Protein AF-A0A0E0N4U9-F1 (afdb_monomer_lite)

Structure (mmCIF, N/CA/C/O backbone):
data_AF-A0A0E0N4U9-F1
#
_entry.id   AF-A0A0E0N4U9-F1
#
loop_
_atom_site.group_PDB
_atom_site.id
_atom_site.type_symbol
_atom_site.label_atom_id
_atom_site.label_alt_id
_atom_site.label_comp_id
_atom_site.label_asym_id
_atom_site.label_entity_id
_atom_site.label_seq_id
_atom_site.pdbx_PDB_ins_code
_atom_site.Cartn_x
_atom_site.Cartn_y
_atom_site.Cartn_z
_atom_site.occupancy
_atom_site.B_iso_or_equiv
_atom_site.auth_seq_id
_atom_site.auth_comp_id
_atom_site.auth_asym_id
_atom_site.auth_atom_id
_atom_site.pdbx_PDB_model_num
ATOM 1 N N . MET A 1 1 ? -15.449 7.174 -15.385 1.00 55.22 1 MET A N 1
ATOM 2 C CA . MET A 1 1 ? -15.914 6.222 -14.358 1.00 55.22 1 MET A CA 1
ATOM 3 C C . MET A 1 1 ? -14.740 5.311 -14.062 1.00 55.22 1 MET A C 1
ATOM 5 O O . MET A 1 1 ? -14.303 4.620 -14.974 1.00 55.22 1 MET A O 1
ATOM 9 N N . SER A 1 2 ? -14.138 5.416 -12.880 1.00 70.56 2 SER A N 1
ATOM 10 C CA . SER A 1 2 ? -13.125 4.457 -12.438 1.00 70.56 2 SER A CA 1
ATOM 11 C C . SER A 1 2 ? -13.824 3.132 -12.132 1.00 70.56 2 SER A C 1
ATOM 13 O O . SER A 1 2 ? -14.872 3.109 -11.492 1.00 70.56 2 SER A O 1
ATOM 15 N N . GLU A 1 3 ? -13.297 2.041 -12.673 1.00 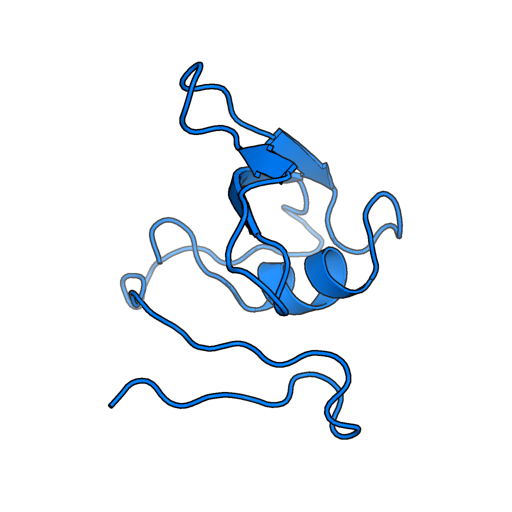84.31 3 GLU A N 1
ATOM 16 C CA . GLU A 1 3 ? -13.847 0.703 -12.479 1.00 84.31 3 GLU A CA 1
ATOM 17 C C . GLU A 1 3 ? -13.332 0.133 -11.154 1.00 84.31 3 GLU A C 1
ATOM 19 O O . GLU A 1 3 ? -12.134 0.214 -10.862 1.00 84.31 3 GLU A O 1
ATOM 24 N N . THR A 1 4 ? -14.243 -0.410 -10.348 1.00 93.25 4 THR A N 1
ATOM 25 C CA . THR A 1 4 ? -13.902 -1.160 -9.138 1.00 93.25 4 THR A CA 1
ATOM 26 C C . THR A 1 4 ? -13.637 -2.610 -9.511 1.00 93.25 4 THR A C 1
ATOM 28 O O . THR A 1 4 ? -14.466 -3.259 -10.143 1.00 93.25 4 THR A O 1
ATOM 31 N N . ILE A 1 5 ? -12.483 -3.114 -9.094 1.00 95.81 5 ILE A N 1
ATOM 32 C CA . ILE A 1 5 ? -11.989 -4.455 -9.379 1.00 95.81 5 ILE A CA 1
ATOM 33 C C . ILE A 1 5 ? -12.053 -5.261 -8.083 1.00 95.81 5 ILE A C 1
ATOM 35 O O . ILE A 1 5 ? -11.522 -4.827 -7.060 1.00 95.81 5 ILE A O 1
ATOM 39 N N . ASP A 1 6 ? -12.683 -6.431 -8.133 1.00 96.69 6 ASP A N 1
ATOM 40 C CA . ASP A 1 6 ? -12.613 -7.420 -7.060 1.00 96.69 6 ASP A CA 1
ATOM 41 C C . ASP A 1 6 ? -11.325 -8.234 -7.209 1.00 96.69 6 ASP A C 1
ATOM 43 O O . ASP A 1 6 ? -11.171 -9.004 -8.159 1.00 96.69 6 ASP A O 1
ATOM 47 N N . LEU A 1 7 ? -10.373 -8.016 -6.302 1.00 96.19 7 LEU A N 1
ATOM 48 C CA . LEU A 1 7 ? -9.052 -8.641 -6.368 1.00 96.19 7 LEU A CA 1
ATOM 49 C C . LEU A 1 7 ? -9.033 -10.061 -5.797 1.00 96.19 7 LEU A C 1
ATOM 51 O O . LEU A 1 7 ? -8.080 -10.798 -6.045 1.00 96.19 7 LEU A O 1
ATOM 55 N N . THR A 1 8 ? -10.054 -10.446 -5.032 1.00 95.62 8 THR A N 1
ATO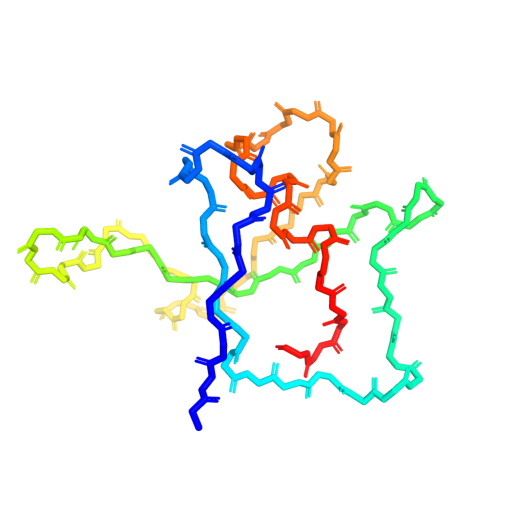M 56 C CA . THR A 1 8 ? -10.138 -11.760 -4.379 1.00 95.62 8 THR A CA 1
ATOM 57 C C . THR A 1 8 ? -11.247 -12.644 -4.942 1.00 95.62 8 THR A C 1
ATOM 59 O O . THR A 1 8 ? -11.211 -13.856 -4.745 1.00 95.62 8 THR A O 1
ATOM 62 N N . GLY A 1 9 ? -12.210 -12.072 -5.669 1.00 96.38 9 GLY A N 1
ATOM 63 C CA . GLY A 1 9 ? -13.361 -12.779 -6.245 1.00 96.38 9 GLY A CA 1
ATOM 64 C C . GLY A 1 9 ? -14.470 -13.097 -5.232 1.00 96.38 9 GLY A C 1
ATOM 65 O O . GLY A 1 9 ? -15.507 -13.647 -5.602 1.00 96.38 9 GLY A O 1
ATOM 66 N N . ASP A 1 10 ? -14.257 -12.757 -3.961 1.00 96.81 10 ASP A N 1
ATOM 67 C CA . ASP A 1 10 ? -15.201 -12.900 -2.849 1.00 96.81 10 ASP A CA 1
ATOM 68 C C . ASP A 1 10 ? -15.705 -11.541 -2.324 1.00 96.81 10 ASP A C 1
ATOM 70 O O . ASP A 1 10 ? -16.480 -11.489 -1.365 1.00 96.81 10 ASP A O 1
ATOM 74 N N . ARG A 1 11 ? -15.313 -10.438 -2.979 1.00 94.62 11 ARG A N 1
ATOM 75 C CA . ARG A 1 11 ? -15.601 -9.040 -2.624 1.00 94.62 11 ARG A CA 1
ATOM 76 C C . ARG A 1 11 ? -15.012 -8.563 -1.296 1.00 94.62 11 ARG A C 1
ATOM 78 O O . ARG A 1 11 ? -15.401 -7.495 -0.824 1.00 94.62 11 ARG A O 1
ATOM 85 N N . CYS A 1 12 ? -14.078 -9.299 -0.692 1.00 95.44 12 CYS A N 1
ATOM 86 C CA . CYS A 1 12 ? -13.403 -8.849 0.525 1.00 95.44 12 CYS A CA 1
ATOM 87 C C . CYS A 1 12 ? -12.367 -7.750 0.257 1.00 95.44 12 CYS A C 1
ATOM 89 O O . CYS A 1 12 ? -12.163 -6.899 1.120 1.00 95.44 12 CYS A O 1
ATOM 91 N N . ILE A 1 13 ? -11.714 -7.750 -0.913 1.00 96.62 13 ILE A N 1
ATOM 92 C CA . ILE A 1 13 ? -10.740 -6.716 -1.290 1.00 96.62 13 ILE A CA 1
ATOM 93 C C . ILE A 1 13 ? -11.125 -6.132 -2.645 1.00 96.62 13 ILE A C 1
ATOM 95 O O . ILE A 1 13 ? -10.915 -6.732 -3.700 1.00 96.62 13 ILE A O 1
ATOM 99 N N . LEU A 1 14 ? -11.661 -4.916 -2.596 1.00 96.31 14 LEU A N 1
ATOM 100 C CA . LEU A 1 14 ? -12.031 -4.136 -3.767 1.00 96.31 14 LEU A CA 1
ATOM 101 C C . LEU A 1 14 ? -11.009 -3.024 -3.988 1.00 96.31 14 LEU A C 1
ATOM 103 O O . LEU A 1 14 ? -10.601 -2.345 -3.046 1.00 96.31 14 LEU A O 1
ATOM 107 N N . LYS A 1 15 ? -10.623 -2.805 -5.243 1.00 96.06 15 LYS A N 1
ATOM 108 C CA . LYS A 1 15 ? -9.708 -1.732 -5.631 1.00 96.06 15 LYS A CA 1
ATOM 109 C C . LYS A 1 15 ? -10.315 -0.890 -6.736 1.00 96.06 15 LYS A C 1
ATOM 111 O O . LYS A 1 15 ? -10.721 -1.410 -7.769 1.00 96.06 15 LYS A O 1
ATOM 116 N N . THR A 1 16 ? -10.282 0.422 -6.556 1.00 95.75 16 THR A N 1
ATOM 117 C CA . THR A 1 16 ? -10.630 1.390 -7.598 1.00 95.75 16 THR A CA 1
ATOM 118 C C . THR A 1 16 ? -9.376 2.167 -7.970 1.00 95.75 16 THR A C 1
ATOM 120 O O . THR A 1 16 ? -8.732 2.763 -7.112 1.00 95.75 16 THR A O 1
ATOM 123 N 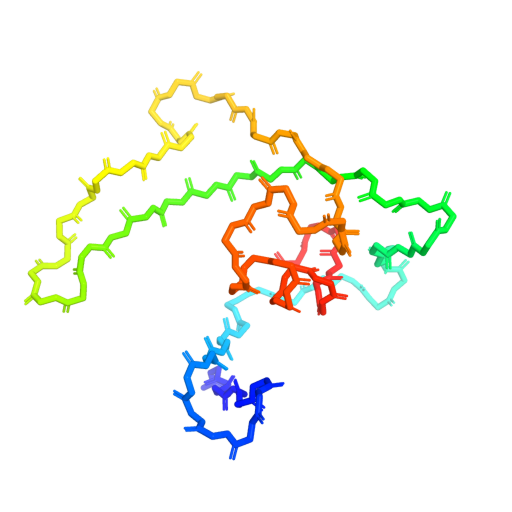N . VAL A 1 17 ? -9.012 2.165 -9.251 1.00 94.00 17 VAL A N 1
ATOM 124 C CA . VAL A 1 17 ? -7.846 2.918 -9.734 1.00 94.00 17 VAL A CA 1
ATOM 125 C C . VAL A 1 17 ? -8.255 4.371 -9.971 1.00 94.00 17 VAL A C 1
ATOM 127 O O . VAL A 1 17 ? -9.026 4.657 -10.889 1.00 94.00 17 VAL A O 1
ATOM 130 N N . ILE A 1 18 ? -7.755 5.282 -9.133 1.00 93.50 18 ILE A N 1
ATOM 131 C CA . ILE A 1 18 ? -8.063 6.722 -9.206 1.00 93.50 18 ILE A CA 1
ATOM 132 C C . ILE A 1 18 ? -7.152 7.423 -10.221 1.00 93.50 18 ILE A C 1
ATOM 134 O O . ILE A 1 18 ? -7.601 8.272 -10.991 1.00 93.50 18 ILE A O 1
ATOM 138 N N . ARG A 1 19 ? -5.881 7.023 -10.274 1.00 92.75 19 ARG A N 1
ATOM 139 C CA . ARG A 1 19 ? -4.879 7.498 -11.227 1.00 92.75 19 ARG A CA 1
ATOM 140 C C . ARG A 1 19 ? -4.240 6.288 -11.890 1.00 92.75 19 ARG A C 1
ATOM 142 O O . ARG A 1 19 ? -4.013 5.287 -11.237 1.00 92.75 19 ARG A O 1
ATOM 149 N N . ARG A 1 20 ? -3.984 6.340 -13.197 1.00 92.00 20 ARG A N 1
ATOM 150 C CA . ARG A 1 20 ? -3.199 5.297 -13.873 1.00 92.00 20 ARG A CA 1
ATOM 151 C C . ARG A 1 20 ? -1.750 5.753 -13.973 1.00 92.00 20 ARG A C 1
ATOM 153 O O . ARG A 1 20 ? -1.498 6.911 -14.314 1.00 92.00 20 ARG A O 1
ATOM 160 N N . ALA A 1 21 ? -0.820 4.844 -13.697 1.00 92.88 21 ALA A N 1
ATOM 161 C CA . ALA A 1 21 ? 0.589 5.062 -13.994 1.00 92.88 21 ALA A CA 1
ATOM 162 C C . ALA A 1 21 ? 0.810 5.144 -15.512 1.00 92.88 21 ALA A C 1
ATOM 164 O O . ALA A 1 21 ? -0.055 4.761 -16.304 1.00 92.88 21 ALA A O 1
ATOM 165 N N . LYS A 1 22 ? 2.001 5.596 -15.914 1.00 93.12 22 LYS A N 1
ATOM 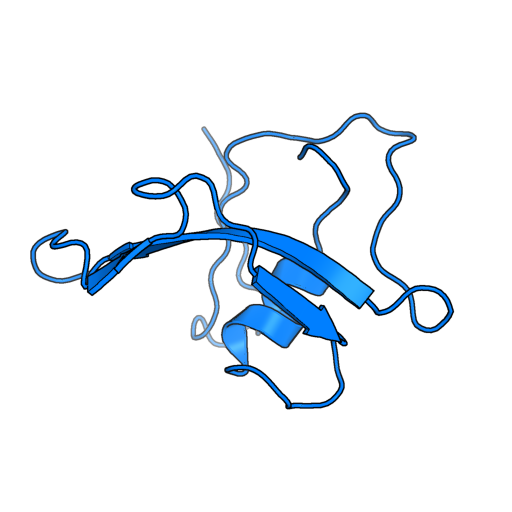166 C CA . LYS A 1 22 ? 2.455 5.453 -17.302 1.00 93.12 22 LYS A CA 1
ATOM 167 C C . LYS A 1 22 ? 2.578 3.971 -17.669 1.00 93.12 22 LYS A C 1
ATOM 169 O O . LYS A 1 22 ? 2.817 3.129 -16.802 1.00 93.12 22 LYS A O 1
ATOM 174 N N . ASP A 1 23 ? 2.443 3.654 -18.952 1.00 90.25 23 ASP A N 1
ATOM 175 C CA . ASP A 1 23 ? 2.450 2.262 -19.418 1.00 90.25 23 ASP A CA 1
ATOM 176 C C . ASP A 1 23 ? 3.771 1.543 -19.105 1.00 90.25 23 ASP A C 1
ATOM 178 O O . ASP A 1 23 ? 3.765 0.372 -18.712 1.00 90.25 23 ASP A O 1
ATOM 182 N N . ASP A 1 24 ? 4.880 2.279 -19.181 1.00 93.38 24 ASP A N 1
ATOM 183 C CA . ASP A 1 24 ? 6.249 1.847 -18.893 1.00 93.38 24 ASP A CA 1
ATOM 184 C C . ASP A 1 24 ? 6.635 1.926 -17.406 1.00 93.38 24 ASP A C 1
ATOM 186 O O . ASP A 1 24 ? 7.770 1.614 -17.049 1.00 93.38 24 ASP A O 1
ATOM 190 N N . ALA A 1 25 ? 5.711 2.320 -16.523 1.00 94.56 25 ALA A N 1
ATOM 191 C CA . ALA A 1 25 ? 5.990 2.397 -15.096 1.00 94.56 25 ALA A CA 1
ATOM 192 C C . ALA A 1 25 ? 6.206 1.007 -14.479 1.00 94.56 25 ALA A C 1
ATOM 194 O O . ALA A 1 25 ? 5.481 0.046 -14.762 1.00 94.56 25 ALA A O 1
ATOM 195 N N . THR A 1 26 ? 7.188 0.938 -13.583 1.00 94.50 26 THR A N 1
ATOM 196 C CA . THR A 1 26 ? 7.576 -0.272 -12.860 1.00 94.50 26 THR A CA 1
ATOM 197 C C . THR A 1 26 ? 6.480 -0.715 -11.891 1.00 94.50 26 THR A C 1
ATOM 199 O O . THR A 1 26 ? 5.905 0.107 -11.175 1.00 94.50 26 THR A O 1
ATOM 202 N N . ALA A 1 27 ? 6.212 -2.019 -11.856 1.00 94.25 27 ALA A N 1
ATOM 203 C CA . ALA A 1 27 ? 5.393 -2.663 -10.833 1.00 94.25 27 ALA A CA 1
ATOM 204 C C . ALA A 1 27 ? 6.296 -3.349 -9.790 1.00 94.25 27 ALA A C 1
ATOM 206 O O . ALA A 1 27 ? 7.411 -3.752 -10.145 1.00 94.25 27 ALA A O 1
ATOM 207 N N . PRO A 1 28 ? 5.830 -3.529 -8.542 1.00 94.31 28 PRO A N 1
ATOM 208 C CA . PRO A 1 28 ? 6.505 -4.392 -7.579 1.00 94.31 28 PRO A CA 1
ATOM 209 C C . PRO A 1 28 ? 6.692 -5.807 -8.142 1.00 94.31 28 PRO A C 1
ATOM 211 O O . PRO A 1 28 ? 5.861 -6.305 -8.907 1.00 94.31 28 PRO A O 1
ATOM 214 N N . SER A 1 29 ? 7.786 -6.463 -7.768 1.00 93.56 29 SER A N 1
ATOM 215 C CA . SER A 1 29 ? 8.102 -7.826 -8.210 1.00 93.56 29 SER A CA 1
ATOM 216 C C . SER A 1 29 ? 8.859 -8.573 -7.125 1.00 93.56 29 SER A C 1
ATOM 218 O O . SER A 1 29 ? 9.412 -7.950 -6.228 1.00 93.56 29 SER A O 1
ATOM 220 N N . ASP A 1 30 ? 8.964 -9.892 -7.243 1.00 90.38 30 ASP A N 1
ATOM 221 C CA . ASP A 1 30 ? 9.692 -10.699 -6.258 1.00 90.38 30 ASP A CA 1
ATOM 222 C C . ASP A 1 30 ? 11.196 -10.325 -6.190 1.00 90.38 30 ASP A C 1
ATOM 224 O O . ASP A 1 30 ? 11.840 -10.514 -5.167 1.00 90.38 30 ASP A O 1
ATOM 228 N N . SER A 1 31 ? 11.767 -9.735 -7.253 1.00 93.75 31 SER A N 1
ATOM 229 C CA . SER A 1 31 ? 13.139 -9.191 -7.254 1.00 93.75 31 SER A CA 1
ATOM 230 C C . SER A 1 31 ? 13.259 -7.744 -6.754 1.00 93.75 31 SER A C 1
ATOM 232 O O . SER A 1 31 ? 14.368 -7.267 -6.526 1.00 93.75 31 SER A O 1
ATOM 234 N N . LEU A 1 32 ? 12.138 -7.028 -6.636 1.00 92.38 32 LEU A N 1
ATOM 235 C CA . LEU A 1 32 ? 12.041 -5.654 -6.129 1.00 92.38 32 LEU A CA 1
ATOM 236 C C . LEU A 1 32 ? 10.777 -5.533 -5.254 1.00 92.38 32 LEU A C 1
ATOM 238 O O . LEU A 1 32 ? 9.793 -4.926 -5.695 1.00 92.38 32 LEU A O 1
ATOM 242 N N . PRO A 1 33 ? 10.762 -6.171 -4.066 1.00 94.50 33 PRO A N 1
ATOM 243 C CA . PRO A 1 33 ? 9.547 -6.296 -3.261 1.00 94.50 33 PRO A CA 1
ATOM 244 C C . PRO A 1 33 ? 9.339 -5.124 -2.291 1.00 94.50 33 PRO A C 1
ATOM 246 O O . PRO A 1 33 ? 8.241 -4.950 -1.766 1.00 94.50 33 PRO A O 1
ATOM 249 N N . ILE A 1 34 ? 10.370 -4.310 -2.0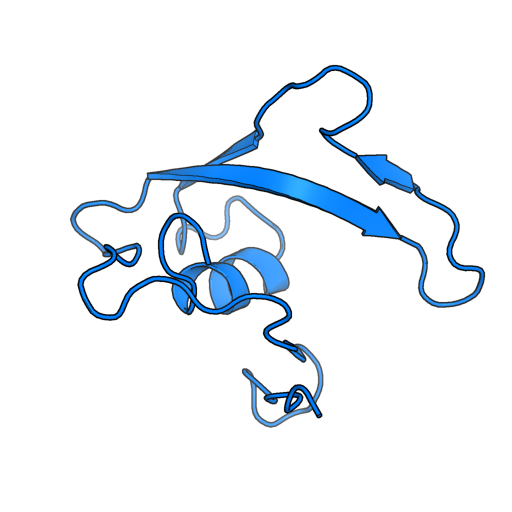51 1.00 95.88 34 ILE A N 1
ATOM 250 C CA . ILE A 1 34 ? 10.281 -3.146 -1.165 1.00 95.88 34 ILE A CA 1
ATOM 251 C C . ILE A 1 34 ? 9.564 -2.011 -1.895 1.00 95.88 34 ILE A C 1
ATOM 253 O O . ILE A 1 34 ? 9.958 -1.621 -2.998 1.00 95.88 34 ILE A O 1
ATOM 257 N N . VAL A 1 35 ? 8.524 -1.474 -1.262 1.00 95.94 35 VAL A N 1
ATOM 258 C CA . VAL A 1 35 ? 7.732 -0.354 -1.773 1.00 95.94 35 VAL A CA 1
ATOM 259 C C . VAL A 1 35 ? 7.647 0.757 -0.735 1.00 95.94 35 VAL A C 1
ATOM 261 O O . VAL A 1 35 ? 7.521 0.487 0.457 1.00 95.94 35 VAL A O 1
ATOM 264 N N . ASP A 1 36 ? 7.655 1.996 -1.220 1.00 96.62 36 ASP A N 1
ATOM 265 C CA . ASP A 1 36 ? 7.370 3.193 -0.434 1.00 96.62 36 ASP A CA 1
ATOM 266 C C . ASP A 1 36 ? 6.010 3.736 -0.870 1.00 96.62 36 ASP A C 1
ATOM 268 O O . ASP A 1 36 ? 5.775 3.949 -2.066 1.00 96.62 36 ASP A O 1
ATOM 272 N N . VAL A 1 37 ? 5.101 3.951 0.082 1.00 96.31 37 VAL A N 1
ATOM 273 C CA . VAL A 1 37 ? 3.749 4.438 -0.211 1.00 96.31 37 VAL A CA 1
ATOM 274 C C . VAL A 1 37 ? 3.383 5.651 0.633 1.00 96.31 37 VAL A C 1
ATOM 276 O O . VAL A 1 37 ? 3.728 5.745 1.812 1.00 96.31 37 VAL A O 1
ATOM 279 N N . HIS A 1 38 ? 2.612 6.544 0.016 1.00 97.00 38 HIS A N 1
ATOM 280 C CA . HIS A 1 38 ? 1.708 7.418 0.747 1.00 97.00 38 HIS A CA 1
ATOM 281 C C . HIS A 1 38 ? 0.345 6.743 0.843 1.00 97.00 38 HIS A C 1
ATOM 283 O O . HIS A 1 38 ? -0.138 6.160 -0.132 1.00 97.00 38 HIS A O 1
ATOM 289 N N . TYR A 1 39 ? -0.275 6.838 2.010 1.00 96.25 39 TYR A N 1
ATOM 290 C CA . TYR A 1 39 ? -1.615 6.335 2.254 1.00 96.25 39 TYR A CA 1
ATOM 291 C C . TYR A 1 39 ? -2.393 7.247 3.202 1.00 96.25 39 TYR A C 1
ATOM 293 O O . TYR A 1 39 ? -1.812 8.013 3.978 1.00 96.25 39 TYR A O 1
ATOM 301 N N . GLU A 1 40 ? -3.711 7.091 3.133 1.00 97.06 40 GLU A N 1
ATOM 302 C CA . GLU A 1 40 ? -4.692 7.628 4.064 1.00 97.06 40 GLU A CA 1
ATOM 303 C C . GLU A 1 40 ? -5.729 6.531 4.332 1.00 97.06 40 GLU A C 1
ATOM 305 O O . GLU A 1 40 ? -6.347 5.993 3.407 1.00 97.06 40 GLU A O 1
ATOM 310 N N . GLY A 1 41 ? -5.869 6.150 5.596 1.00 95.81 41 GLY A N 1
ATOM 311 C CA . GLY A 1 41 ? -6.857 5.199 6.075 1.00 95.81 41 GLY A CA 1
ATOM 312 C C . GLY A 1 41 ? -8.079 5.932 6.612 1.00 95.81 41 GLY A C 1
ATOM 313 O O . GLY A 1 41 ? -7.965 6.739 7.531 1.00 95.81 41 GLY A O 1
ATOM 314 N N . THR A 1 42 ? -9.256 5.620 6.068 1.00 96.94 42 THR A N 1
ATOM 315 C CA . THR A 1 42 ? -10.539 6.171 6.524 1.00 96.94 42 THR A CA 1
ATOM 316 C C . THR A 1 42 ? -11.507 5.073 6.945 1.00 96.94 42 THR A C 1
ATOM 318 O O . THR A 1 42 ? -11.518 3.971 6.387 1.00 96.94 42 THR A O 1
ATOM 321 N N . LEU A 1 43 ? -12.340 5.365 7.941 1.00 96.88 43 LEU A N 1
ATOM 322 C CA . LEU A 1 43 ? -13.429 4.488 8.353 1.00 96.88 43 LEU A CA 1
ATOM 323 C C . LEU A 1 43 ? -14.576 4.571 7.339 1.00 96.88 43 LEU A C 1
ATOM 325 O O . LEU A 1 43 ? -15.087 5.646 7.038 1.00 96.88 43 LEU A O 1
ATOM 329 N N . ALA A 1 44 ? -15.028 3.423 6.833 1.00 93.88 44 ALA A N 1
ATOM 330 C CA . ALA A 1 44 ? -16.063 3.376 5.797 1.00 93.88 44 ALA A CA 1
ATOM 331 C C . ALA A 1 44 ? -17.433 3.915 6.255 1.00 93.88 44 ALA A C 1
ATOM 333 O O . ALA A 1 44 ? -18.243 4.317 5.423 1.00 93.88 44 ALA A O 1
ATOM 334 N N . GLU A 1 45 ? -17.711 3.900 7.562 1.00 96.44 45 GLU A N 1
ATOM 335 C CA . GLU A 1 45 ? -19.005 4.307 8.120 1.00 96.44 45 GLU A CA 1
ATOM 336 C C . GLU A 1 45 ? -19.212 5.826 8.157 1.00 96.44 45 GLU A C 1
ATOM 338 O O . GLU A 1 45 ? -20.330 6.295 7.945 1.00 96.44 45 GLU A O 1
ATOM 343 N N . ASN A 1 46 ? -18.151 6.592 8.416 1.00 96.88 46 ASN A N 1
ATOM 344 C CA . ASN A 1 46 ? -18.228 8.033 8.668 1.00 96.88 46 ASN A CA 1
ATOM 345 C C . ASN A 1 46 ? -17.184 8.854 7.884 1.00 96.88 46 ASN A C 1
ATOM 347 O O . ASN A 1 46 ? -17.270 10.080 7.876 1.00 96.88 46 ASN A O 1
ATOM 351 N N . GLY A 1 47 ? -16.232 8.205 7.207 1.00 96.62 47 GLY A N 1
ATOM 352 C CA . GLY A 1 47 ? -15.150 8.853 6.465 1.00 96.62 47 GLY A CA 1
ATOM 353 C C . GLY A 1 47 ? -14.046 9.445 7.343 1.00 96.62 47 GLY A C 1
ATOM 354 O O . GLY A 1 47 ? -13.196 10.165 6.827 1.00 96.62 47 GLY A O 1
ATOM 355 N N . GLU A 1 48 ? -14.049 9.178 8.648 1.00 97.62 48 GLU A N 1
ATOM 356 C CA . GLU A 1 48 ? -13.033 9.678 9.571 1.00 97.62 48 GLU A CA 1
ATOM 357 C C . GLU A 1 48 ? -11.671 9.061 9.250 1.00 97.62 48 GLU A C 1
ATOM 359 O O . GLU A 1 48 ? -11.548 7.840 9.123 1.00 97.62 48 GLU A O 1
ATOM 364 N N . VAL A 1 49 ? -10.655 9.915 9.105 1.00 97.62 49 VAL A N 1
ATOM 365 C CA . VAL A 1 49 ? -9.264 9.491 8.928 1.00 97.62 49 VAL A CA 1
ATOM 366 C C . VAL A 1 49 ? -8.760 8.951 10.261 1.00 97.62 49 VAL A C 1
ATOM 368 O O . VAL A 1 49 ? -8.779 9.666 11.259 1.00 97.62 49 VAL A O 1
ATOM 371 N N . PHE A 1 50 ? -8.308 7.700 10.279 1.00 96.06 50 PHE A N 1
ATOM 372 C CA . PHE A 1 50 ? -7.720 7.088 11.474 1.00 96.06 50 PHE A CA 1
ATOM 373 C C . PHE A 1 50 ? -6.189 7.024 11.417 1.00 96.06 50 PHE A C 1
ATOM 375 O O . PHE A 1 50 ? -5.559 6.885 12.461 1.00 96.06 50 PHE A O 1
ATOM 382 N N . ASP A 1 51 ? -5.600 7.099 10.219 1.00 94.94 51 ASP A N 1
ATOM 383 C CA . ASP A 1 51 ? -4.150 7.114 10.009 1.00 94.94 51 ASP A CA 1
ATOM 384 C C . ASP A 1 51 ? -3.821 7.705 8.628 1.00 94.94 51 ASP A C 1
ATOM 386 O O . ASP A 1 51 ? -4.545 7.459 7.658 1.00 94.94 51 ASP A O 1
ATOM 390 N N . THR A 1 52 ? -2.756 8.497 8.510 1.00 97.12 52 THR A N 1
ATOM 391 C CA . THR A 1 52 ? -2.347 9.110 7.238 1.00 97.12 52 THR A CA 1
ATOM 392 C C . THR A 1 52 ? -0.883 9.531 7.249 1.00 97.12 52 THR A C 1
ATOM 394 O O . THR A 1 52 ? -0.364 10.061 8.224 1.00 97.12 52 THR A O 1
ATOM 397 N N . THR A 1 53 ? -0.221 9.350 6.110 1.00 97.25 53 THR A N 1
ATOM 398 C CA . THR A 1 53 ? 1.159 9.832 5.874 1.00 97.25 53 THR A CA 1
ATOM 399 C C . THR A 1 53 ? 1.215 11.265 5.343 1.00 97.25 53 THR A C 1
ATOM 401 O O . THR A 1 53 ? 2.288 11.850 5.197 1.00 97.25 53 THR A O 1
ATOM 404 N N . HIS A 1 54 ? 0.066 11.849 4.992 1.00 94.56 54 HIS A N 1
ATOM 405 C CA . HIS A 1 54 ? 0.021 13.177 4.383 1.00 94.56 54 HIS A CA 1
ATOM 406 C C . HIS A 1 54 ? 0.210 14.314 5.396 1.00 94.56 54 HIS A C 1
ATOM 408 O O . HIS A 1 54 ? 0.634 15.399 5.001 1.00 94.56 54 HIS A O 1
ATOM 414 N N . GLU A 1 55 ? -0.069 14.085 6.682 1.00 93.31 55 GLU A N 1
ATOM 415 C CA . GLU A 1 55 ? 0.046 15.117 7.723 1.00 93.31 55 GLU A CA 1
ATOM 416 C C . GLU A 1 55 ? 1.496 15.530 8.001 1.00 93.31 55 GLU A C 1
ATOM 418 O O . GLU A 1 55 ? 1.778 16.713 8.202 1.00 93.31 55 GLU A O 1
ATOM 423 N N . ASP A 1 56 ? 2.430 14.581 7.967 1.00 93.88 56 ASP A N 1
ATOM 424 C CA . ASP A 1 56 ? 3.847 14.807 8.258 1.00 93.88 56 ASP A CA 1
ATOM 425 C C . ASP A 1 56 ? 4.757 14.659 7.026 1.00 93.88 56 ASP A C 1
ATOM 427 O O . ASP A 1 56 ? 5.967 14.874 7.120 1.00 93.88 56 ASP A O 1
ATOM 431 N N . ASN A 1 57 ? 4.179 14.366 5.855 1.00 92.81 57 ASN A N 1
ATOM 432 C CA . ASN A 1 57 ? 4.895 14.040 4.617 1.00 92.81 57 ASN A CA 1
ATOM 433 C C . ASN A 1 57 ? 5.877 12.868 4.780 1.00 92.81 57 ASN A C 1
ATOM 435 O O . ASN A 1 57 ? 6.901 12.809 4.091 1.00 92.81 57 ASN A O 1
ATOM 439 N N . SER A 1 58 ? 5.580 11.940 5.689 1.00 95.75 58 SER A N 1
ATOM 440 C CA . SER A 1 58 ? 6.308 10.683 5.803 1.00 95.75 58 SER A CA 1
ATOM 441 C C . SER A 1 58 ? 5.943 9.728 4.666 1.00 95.75 58 SER A C 1
ATOM 443 O O . SER A 1 58 ? 5.008 9.945 3.894 1.00 95.75 58 SER A O 1
ATOM 445 N N . VAL A 1 59 ? 6.712 8.651 4.548 1.00 96.50 59 VAL A N 1
ATOM 446 C CA . VAL A 1 59 ? 6.385 7.506 3.697 1.00 96.50 59 VAL A CA 1
ATOM 447 C C . VAL A 1 59 ? 6.365 6.261 4.561 1.00 96.50 59 VAL A C 1
ATOM 449 O O . VAL A 1 59 ? 7.120 6.155 5.531 1.00 96.50 59 VAL A O 1
ATOM 452 N N . PHE A 1 60 ? 5.517 5.308 4.195 1.00 96.38 60 PHE A N 1
ATOM 453 C CA . PHE A 1 60 ? 5.531 3.991 4.804 1.00 96.38 60 PHE A CA 1
ATOM 454 C C . PHE A 1 60 ? 6.215 2.998 3.866 1.00 96.38 60 PHE A C 1
ATOM 456 O O . PHE A 1 60 ? 5.764 2.792 2.737 1.00 96.38 60 PHE A O 1
ATOM 463 N N . SER A 1 61 ? 7.303 2.400 4.348 1.00 96.38 61 SER A N 1
ATOM 464 C CA . SER A 1 61 ? 8.118 1.437 3.607 1.00 96.38 61 SER A CA 1
ATOM 465 C C . SER A 1 61 ? 7.893 0.030 4.141 1.00 96.38 61 SER A C 1
ATOM 467 O O . SER A 1 61 ? 8.012 -0.206 5.345 1.00 96.38 61 SER A O 1
ATOM 469 N N . PHE A 1 62 ? 7.606 -0.920 3.255 1.00 95.81 62 PHE A N 1
ATOM 470 C CA . PHE A 1 62 ? 7.430 -2.324 3.627 1.00 95.81 62 PHE A CA 1
ATOM 471 C C . PHE A 1 62 ? 7.778 -3.265 2.471 1.00 95.81 62 PHE A C 1
ATOM 473 O O . PHE A 1 62 ? 7.875 -2.851 1.314 1.00 95.81 62 PHE A O 1
ATOM 480 N N . GLU A 1 63 ? 7.973 -4.542 2.797 1.00 95.62 63 GLU A N 1
ATOM 481 C CA . GLU A 1 63 ? 8.196 -5.608 1.822 1.00 95.62 63 GLU A CA 1
ATOM 482 C C . GLU A 1 63 ? 6.875 -6.310 1.493 1.00 95.62 63 GLU A C 1
ATOM 484 O O . GLU A 1 63 ? 6.173 -6.783 2.390 1.00 95.62 63 GLU A O 1
ATOM 489 N N . ILE A 1 64 ? 6.520 -6.350 0.207 1.00 94.50 64 ILE A N 1
ATOM 490 C CA . ILE A 1 64 ? 5.218 -6.839 -0.246 1.00 94.50 64 ILE A CA 1
ATOM 491 C C . ILE A 1 64 ? 5.186 -8.352 -0.465 1.00 94.50 64 ILE A C 1
ATOM 493 O O . ILE A 1 64 ? 6.051 -8.920 -1.127 1.00 94.50 64 ILE A O 1
ATOM 497 N N . GLY A 1 65 ? 4.116 -8.996 0.002 1.00 90.31 65 GLY A N 1
ATOM 498 C CA . GLY A 1 65 ? 3.885 -10.431 -0.185 1.00 90.31 65 GLY A CA 1
ATOM 499 C C . GLY A 1 65 ? 4.471 -11.320 0.912 1.00 90.31 65 GLY A C 1
ATOM 500 O O . GLY A 1 65 ? 4.262 -12.530 0.861 1.00 90.31 65 GLY A O 1
ATOM 501 N N . GLU A 1 66 ? 5.123 -10.732 1.917 1.00 90.88 66 GLU A N 1
ATOM 502 C CA . GLU A 1 66 ? 5.701 -11.444 3.066 1.00 90.88 66 GLU A CA 1
ATOM 503 C C . GLU A 1 66 ? 4.727 -11.568 4.256 1.00 90.88 66 GLU A C 1
ATOM 505 O O . GLU A 1 66 ? 5.069 -12.143 5.290 1.00 90.88 66 GLU A O 1
ATOM 510 N N . GLY A 1 67 ? 3.502 -11.031 4.157 1.00 92.00 67 GLY A N 1
ATOM 511 C CA . GLY A 1 67 ? 2.529 -11.066 5.256 1.00 92.00 67 GLY A CA 1
ATOM 512 C C . GLY A 1 67 ? 2.891 -10.150 6.429 1.00 92.00 67 GLY A C 1
ATOM 513 O O . GLY A 1 67 ? 2.405 -10.351 7.542 1.00 92.00 67 GLY A O 1
ATOM 514 N N . THR A 1 68 ? 3.757 -9.160 6.195 1.00 91.94 68 THR A N 1
ATOM 515 C CA . THR A 1 68 ? 4.208 -8.176 7.196 1.00 91.94 68 THR A CA 1
ATOM 516 C C . THR A 1 68 ? 3.220 -7.022 7.379 1.00 91.94 68 THR A C 1
ATOM 518 O O . THR A 1 68 ? 3.291 -6.292 8.367 1.00 91.94 68 THR A O 1
ATOM 521 N N . VAL A 1 69 ? 2.269 -6.883 6.452 1.00 95.44 69 VAL A N 1
ATOM 522 C CA . VAL A 1 69 ? 1.178 -5.904 6.470 1.00 95.44 69 VAL A CA 1
ATOM 523 C C . VAL A 1 69 ? -0.177 -6.607 6.430 1.00 95.44 69 VAL A C 1
ATOM 525 O O . VAL A 1 69 ? -0.281 -7.820 6.236 1.00 95.44 69 VAL A O 1
ATOM 528 N N . ILE A 1 70 ? -1.261 -5.851 6.610 1.00 94.69 70 ILE A N 1
ATOM 529 C CA . ILE A 1 70 ? -2.606 -6.412 6.464 1.00 94.69 70 ILE A CA 1
ATOM 530 C C . ILE A 1 70 ? -2.808 -6.979 5.052 1.00 94.69 70 ILE A C 1
ATOM 532 O O . ILE A 1 70 ? -2.398 -6.387 4.056 1.00 94.69 70 ILE A O 1
ATOM 536 N N . LYS A 1 71 ? -3.514 -8.110 4.951 1.00 95.25 71 LYS A N 1
ATOM 537 C CA . LYS A 1 71 ? -3.694 -8.873 3.700 1.00 95.25 71 LYS A CA 1
ATOM 538 C C . LYS A 1 71 ? -4.163 -8.032 2.502 1.00 95.25 71 LYS A C 1
ATOM 540 O O . LYS A 1 71 ? -3.785 -8.304 1.365 1.00 95.25 71 LYS A O 1
ATOM 545 N N . ALA A 1 72 ? -4.994 -7.019 2.749 1.00 95.50 72 ALA A N 1
ATOM 546 C CA . ALA A 1 72 ? -5.468 -6.113 1.707 1.00 95.50 72 ALA A CA 1
ATOM 547 C C . ALA A 1 72 ? -4.325 -5.357 1.018 1.00 95.50 72 ALA A C 1
ATOM 549 O O . ALA A 1 72 ? -4.361 -5.192 -0.198 1.00 95.50 72 ALA A O 1
ATOM 550 N N . TRP A 1 73 ? -3.302 -4.949 1.768 1.00 96.31 73 TRP A N 1
ATOM 551 C CA . TRP A 1 73 ? -2.152 -4.225 1.238 1.00 96.31 73 TRP A CA 1
ATOM 552 C C . TRP A 1 73 ? -1.270 -5.128 0.382 1.00 96.31 73 TRP A C 1
ATOM 554 O O . TRP A 1 73 ? -0.975 -4.769 -0.758 1.00 96.31 73 TRP A O 1
ATOM 564 N N . ASP A 1 74 ? -0.958 -6.331 0.871 1.00 95.12 74 ASP A N 1
ATOM 565 C CA . ASP A 1 74 ? -0.175 -7.320 0.119 1.00 95.12 74 ASP A CA 1
ATOM 566 C C . ASP A 1 74 ? -0.793 -7.646 -1.247 1.00 95.12 74 ASP A C 1
ATOM 568 O O . ASP A 1 74 ? -0.088 -7.787 -2.246 1.00 95.12 74 ASP A O 1
ATOM 572 N N . ILE A 1 75 ? -2.124 -7.729 -1.315 1.00 95.50 75 ILE A N 1
ATOM 573 C CA . ILE A 1 75 ? -2.842 -8.031 -2.558 1.00 95.50 75 ILE A CA 1
ATOM 574 C C . ILE A 1 75 ? -2.978 -6.780 -3.437 1.00 95.50 75 ILE A C 1
ATOM 576 O O . ILE A 1 75 ? -2.670 -6.814 -4.630 1.00 95.50 75 ILE A O 1
ATOM 580 N N . ALA A 1 76 ? -3.450 -5.662 -2.881 1.00 95.75 76 ALA A N 1
ATOM 581 C CA . ALA A 1 76 ? -3.808 -4.490 -3.674 1.00 95.75 76 ALA A CA 1
ATOM 582 C C . ALA A 1 76 ? -2.588 -3.737 -4.214 1.00 95.75 76 ALA A C 1
ATOM 584 O O . ALA A 1 76 ? -2.596 -3.333 -5.386 1.00 95.75 76 ALA A O 1
ATOM 585 N N . VAL A 1 77 ? -1.537 -3.579 -3.404 1.00 95.69 77 VAL A N 1
ATOM 586 C CA . VAL A 1 77 ? -0.328 -2.838 -3.791 1.00 95.69 77 VAL A CA 1
ATOM 587 C C . VAL A 1 77 ? 0.478 -3.619 -4.833 1.00 95.69 77 VAL A C 1
ATOM 589 O O . VAL A 1 77 ? 1.031 -3.017 -5.751 1.00 95.69 77 VAL A O 1
ATOM 592 N N . LYS A 1 78 ? 0.418 -4.961 -4.828 1.00 94.56 78 LYS A N 1
ATOM 593 C CA . LYS A 1 78 ? 1.086 -5.812 -5.833 1.00 94.56 78 LYS A CA 1
ATOM 594 C C . LYS A 1 78 ? 0.523 -5.610 -7.243 1.00 94.56 78 LYS A C 1
ATOM 596 O O . LYS A 1 78 ? 1.189 -5.897 -8.230 1.00 94.56 78 LYS A O 1
ATOM 601 N N . THR A 1 79 ? -0.692 -5.068 -7.351 1.00 94.44 79 THR A N 1
ATOM 602 C CA . THR A 1 79 ? -1.330 -4.720 -8.633 1.00 94.44 79 THR A CA 1
ATOM 603 C C . THR A 1 79 ? -1.137 -3.248 -9.030 1.00 94.44 79 THR A C 1
ATOM 605 O O . THR A 1 79 ? -1.774 -2.777 -9.974 1.00 94.44 79 THR A O 1
ATOM 608 N N . MET A 1 80 ? -0.344 -2.472 -8.283 1.00 95.56 80 MET A N 1
ATOM 609 C CA . MET A 1 80 ? -0.030 -1.071 -8.589 1.00 95.56 80 MET A CA 1
ATOM 610 C C . MET A 1 80 ? 1.247 -0.943 -9.421 1.00 95.56 80 MET A C 1
ATOM 612 O O . MET A 1 80 ? 2.020 -1.883 -9.592 1.00 95.56 80 MET A O 1
ATOM 616 N N . LYS A 1 81 ? 1.452 0.262 -9.945 1.00 95.44 81 LYS A N 1
ATOM 617 C CA . LYS A 1 81 ? 2.690 0.698 -10.582 1.00 95.44 81 LYS A CA 1
ATOM 618 C C . LYS A 1 81 ? 3.117 2.016 -9.951 1.00 95.44 81 LYS A C 1
ATOM 620 O O . LYS A 1 81 ? 2.267 2.787 -9.504 1.00 95.44 81 LYS A O 1
ATOM 625 N N . VAL A 1 82 ? 4.419 2.280 -9.943 1.00 93.31 82 VAL A N 1
ATOM 626 C CA . VAL A 1 82 ? 4.984 3.525 -9.407 1.00 93.31 82 VAL A CA 1
ATOM 627 C C . VAL A 1 82 ? 4.320 4.739 -10.077 1.00 93.31 82 VAL A C 1
ATOM 629 O O . VAL A 1 82 ? 4.166 4.775 -11.299 1.00 93.31 82 VAL A O 1
ATOM 632 N N . ASN A 1 83 ? 3.947 5.745 -9.276 1.00 86.62 83 ASN A N 1
ATOM 633 C CA . ASN A 1 83 ? 3.258 6.977 -9.698 1.00 86.62 83 ASN A CA 1
ATOM 634 C C . ASN A 1 83 ? 1.867 6.789 -10.351 1.00 86.62 83 ASN A C 1
ATOM 636 O O . ASN A 1 83 ? 1.407 7.686 -11.072 1.00 86.62 83 ASN A O 1
ATOM 640 N N . GLY A 1 84 ? 1.219 5.639 -10.139 1.00 77.31 84 GLY A N 1
ATOM 641 C CA . GLY A 1 84 ? -0.178 5.391 -10.517 1.00 77.31 84 GLY A CA 1
ATOM 642 C C . GLY A 1 84 ? -1.122 5.341 -9.337 1.00 77.31 84 GLY A C 1
ATOM 643 O O . GLY A 1 84 ? -0.946 6.151 -8.407 1.00 77.31 84 GLY A O 1
#

InterPro domains:
  IPR001179 FKBP-type peptidyl-prolyl cis-trans isomerase domain [PF00254] (34-83)
  IPR001179 FKBP-type peptidyl-prolyl cis-trans isomerase domain [PS50059] (32-84)
  IPR046357 Peptidyl-prolyl cis-trans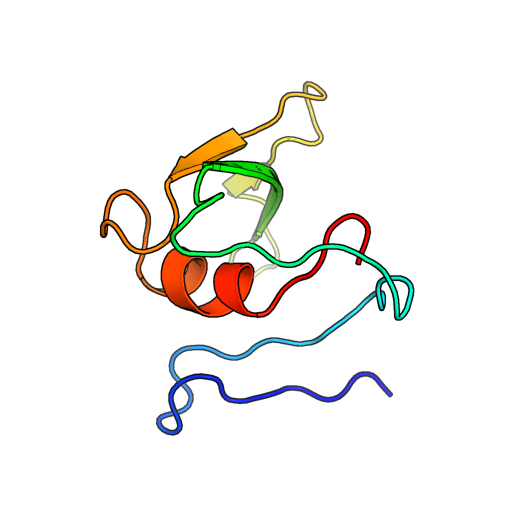 isomerase domain superfamily [G3DSA:3.10.50.40] (3-84)
  IPR050689 FKBP-type Peptidyl-prolyl cis-trans Isomerase [PTHR10516] (14-83)

Foldseek 3Di:
DFDWDDLPVPNPAIDTPPDADPPPFDAADPVRQKDKDWDWDADPPPRDTPDGCVVVVDIDIDGAPPPPDPPNCNRVSNPGGPPD

Sequence (84 aa):
MSETIDLTGDRCILKTVIRRAKDDATAPSDSLPIVDVHYEGTLAENGEVFDTTHEDNSVFSFEIGEGTVIKAWDIAVKTMKVNG

Secondary structure (DSSP, 8-state):
-PPEEESSSSSSSEEE-SSPPPTTPPPPBTTB-EEEE--EEE-TTT--EEEESTTTT--EEEETTSSSS-HHHHHHHHT--TT-

pLDDT: mean 93.76, std 5.77, range [55.22, 97.62]

Organism: Oryza rufipogon (NCBI:txid4529)

Radius of gyration: 13.49 Å; chains: 1; bounding box: 32×28×31 Å